Protein AF-A0A915Z9S0-F1 (afdb_monomer_lite)

Sequence (107 aa):
MYSPGVVKKPFLQTTFIPLDNYYKIFSWGYGVANTEEMKILQLSDGDEIRIWENDDVMNCYVALDLFGWWHRYKRGILLLYFRSNEELQKAQLWVHEKHPNIRVKKL

pLDDT: mean 84.49, std 12.28, range [39.94, 96.12]

Secondary structure (DSSP, 8-state):
-PPPP--------PPP---HHHHHHH-EEES----TT-EEEEEE-SSHHHH--HHHHHHHHHHTT--EEEEEEETTEEEEEESSHHHHHHHHHHHHHH-TTSEEEE-

Radius of gyration: 22.53 Å; chains: 1; bounding box: 82×26×42 Å

Structure (mmCIF, N/CA/C/O backbone):
data_AF-A0A915Z9S0-F1
#
_entry.id   AF-A0A915Z9S0-F1
#
loop_
_atom_site.group_PDB
_atom_site.id
_atom_site.type_symbol
_atom_site.label_atom_id
_atom_site.label_alt_id
_atom_site.label_comp_id
_atom_site.label_asym_id
_atom_site.label_entity_id
_atom_site.label_seq_id
_atom_site.pdbx_PDB_ins_code
_atom_site.Cartn_x
_atom_site.Cartn_y
_atom_site.Cartn_z
_atom_site.occupancy
_atom_site.B_iso_or_equiv
_atom_site.auth_seq_id
_atom_site.auth_comp_id
_atom_site.auth_asym_id
_atom_site.auth_atom_id
_atom_site.pdbx_PDB_model_num
ATOM 1 N N . MET A 1 1 ? -69.677 2.892 27.143 1.00 39.94 1 MET A N 1
ATOM 2 C CA . MET A 1 1 ? -68.510 3.758 26.864 1.00 39.94 1 MET A CA 1
ATOM 3 C C . MET A 1 1 ? -67.444 2.896 26.208 1.00 39.94 1 MET A C 1
ATOM 5 O O . MET A 1 1 ? -67.024 1.927 26.822 1.00 39.94 1 MET A O 1
ATOM 9 N N . TYR A 1 2 ? -67.101 3.168 24.948 1.00 42.88 2 TYR A N 1
ATOM 10 C CA . TYR A 1 2 ? -66.060 2.446 24.204 1.00 42.88 2 TYR A CA 1
ATOM 11 C C . TYR A 1 2 ? -64.685 3.046 24.537 1.00 42.88 2 TYR A C 1
ATOM 13 O O . TYR A 1 2 ? -64.504 4.249 24.363 1.00 42.88 2 TYR A O 1
ATOM 21 N N . SER A 1 3 ? -63.725 2.227 24.983 1.00 46.66 3 SER A N 1
ATOM 22 C CA . SER A 1 3 ? -62.309 2.624 25.050 1.00 46.66 3 SER A CA 1
ATOM 23 C C . SER A 1 3 ? -61.644 2.358 23.696 1.00 46.66 3 SER A C 1
ATOM 25 O O . SER A 1 3 ? -61.739 1.230 23.205 1.00 46.66 3 SER A O 1
ATOM 27 N N . PRO A 1 4 ? -60.961 3.336 23.076 1.00 53.88 4 PRO A N 1
ATOM 28 C CA . PRO A 1 4 ? -60.251 3.105 21.828 1.00 53.88 4 PRO A CA 1
ATOM 29 C C . PRO A 1 4 ? -59.003 2.258 22.097 1.00 53.88 4 PRO A C 1
ATOM 31 O O . PRO A 1 4 ? -58.155 2.615 22.915 1.00 53.88 4 PRO A O 1
ATOM 34 N N . GLY A 1 5 ? -58.898 1.120 21.409 1.00 57.78 5 GLY A N 1
ATOM 35 C CA . GLY A 1 5 ? -57.722 0.258 21.459 1.00 57.78 5 GLY A CA 1
ATOM 36 C C . GLY A 1 5 ? -56.490 0.983 20.919 1.00 57.78 5 GLY A C 1
ATOM 37 O O . GLY A 1 5 ? -56.484 1.466 19.788 1.00 57.78 5 GLY A O 1
ATOM 38 N N . VAL A 1 6 ? -55.436 1.058 21.731 1.00 59.28 6 VAL A N 1
ATOM 39 C CA . VAL A 1 6 ? -54.134 1.592 21.324 1.00 59.28 6 VAL A CA 1
ATOM 40 C C . VAL A 1 6 ? -53.507 0.618 20.329 1.00 59.28 6 VAL A C 1
ATOM 42 O O . VAL A 1 6 ? -52.996 -0.435 20.710 1.00 59.28 6 VAL A O 1
ATOM 45 N N . VAL A 1 7 ? -53.538 0.961 19.042 1.00 63.28 7 VAL A N 1
ATOM 46 C CA . VAL A 1 7 ? -52.792 0.234 18.010 1.00 63.28 7 VAL A CA 1
ATOM 47 C C . VAL A 1 7 ? -51.304 0.526 18.220 1.00 63.28 7 VAL A C 1
ATOM 49 O O . VAL A 1 7 ? -50.793 1.564 17.800 1.00 63.28 7 VAL A O 1
ATOM 52 N N . LYS A 1 8 ? -50.593 -0.376 18.908 1.00 62.59 8 LYS A N 1
ATOM 53 C CA . LYS A 1 8 ? -49.126 -0.348 18.974 1.00 62.59 8 LYS A CA 1
ATOM 54 C C . LYS A 1 8 ? -48.586 -0.601 17.566 1.00 62.59 8 LYS A C 1
ATOM 56 O O . LYS A 1 8 ? -48.646 -1.726 17.077 1.00 62.59 8 LYS A O 1
ATOM 61 N N . LYS A 1 9 ? -48.069 0.442 16.909 1.00 63.12 9 LYS A N 1
ATOM 62 C CA . LYS A 1 9 ? -47.309 0.281 15.662 1.00 63.12 9 LYS A CA 1
ATOM 63 C C . LYS A 1 9 ? -46.132 -0.669 15.929 1.00 63.12 9 LYS A C 1
ATOM 65 O O . LYS A 1 9 ? -45.448 -0.472 16.938 1.00 63.12 9 LYS A O 1
ATOM 70 N N . PRO A 1 10 ? -45.893 -1.683 15.079 1.00 65.62 10 PRO A N 1
ATOM 71 C CA . PRO A 1 10 ? -44.747 -2.560 15.251 1.00 65.62 10 PRO A CA 1
ATOM 72 C C . PRO A 1 10 ? -43.479 -1.710 15.178 1.00 65.62 10 PRO A C 1
ATOM 74 O O . PRO A 1 10 ? -43.296 -0.920 14.250 1.00 65.62 10 PRO A O 1
ATOM 77 N N . PHE A 1 11 ? -42.637 -1.829 16.200 1.00 66.56 11 PHE A N 1
ATOM 78 C CA . PHE A 1 11 ? -41.324 -1.204 16.210 1.00 66.56 11 PHE A CA 1
ATOM 79 C C . PHE A 1 11 ? -40.523 -1.843 15.070 1.00 66.56 11 PHE A C 1
ATOM 81 O O . PHE A 1 11 ? -40.292 -3.051 15.08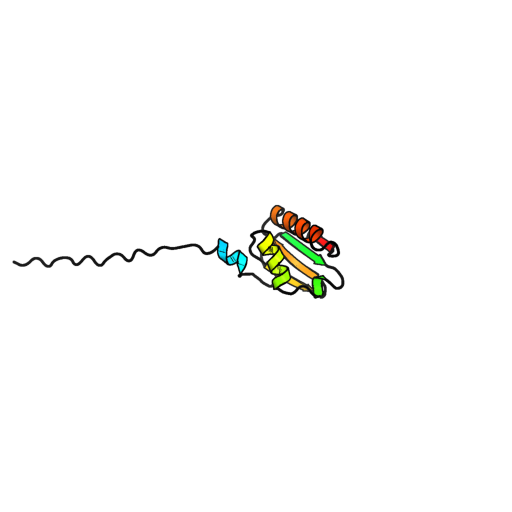9 1.00 66.56 11 PHE A O 1
ATOM 88 N N . LEU A 1 12 ? -40.155 -1.060 14.053 1.00 70.50 12 LEU A N 1
ATOM 89 C CA . LEU A 1 12 ? -39.241 -1.515 13.007 1.00 70.50 12 LEU A CA 1
ATOM 90 C C . LEU A 1 12 ? -37.903 -1.846 13.676 1.00 70.50 12 LEU A C 1
ATOM 92 O O . LEU A 1 12 ? -37.182 -0.954 14.118 1.00 70.50 12 LEU A O 1
ATOM 96 N N . GLN A 1 13 ? -37.606 -3.138 13.805 1.00 74.38 13 GLN A N 1
ATOM 97 C CA . GLN A 1 13 ? -36.297 -3.611 14.232 1.00 74.38 13 GLN A CA 1
ATOM 98 C C . GLN A 1 13 ? -35.351 -3.504 13.037 1.00 74.38 13 GLN A C 1
ATOM 100 O O . GLN A 1 13 ? -35.407 -4.312 12.113 1.00 74.38 13 GLN A O 1
ATOM 105 N N . THR A 1 14 ? -34.499 -2.484 13.047 1.00 80.25 14 THR A N 1
ATOM 106 C CA . THR A 1 14 ? -33.415 -2.343 12.073 1.00 80.25 14 THR A CA 1
ATOM 107 C C . THR A 1 14 ? -32.162 -3.011 12.622 1.00 80.25 14 THR A C 1
ATOM 109 O O . THR A 1 14 ? -31.726 -2.705 13.731 1.00 80.25 14 THR A O 1
ATOM 112 N N . THR A 1 15 ? -31.559 -3.898 11.837 1.00 82.62 15 THR A N 1
ATOM 113 C CA . THR A 1 15 ? -30.241 -4.469 12.134 1.00 82.62 15 THR A CA 1
ATOM 114 C C . THR A 1 15 ? -29.170 -3.628 11.450 1.00 82.62 15 THR A C 1
ATOM 116 O O . THR A 1 15 ? -29.207 -3.444 10.236 1.00 82.62 15 THR A O 1
ATOM 119 N N . PHE A 1 16 ? -28.211 -3.118 12.222 1.00 84.06 16 PHE A N 1
ATOM 120 C CA . PHE A 1 16 ? -27.025 -2.456 11.685 1.00 84.06 16 PHE A CA 1
ATOM 121 C C . PHE A 1 16 ? -25.884 -3.471 11.586 1.00 84.06 16 PHE A C 1
ATOM 123 O O . PHE A 1 16 ? -25.525 -4.087 12.589 1.00 84.06 16 PHE A O 1
ATOM 130 N N . ILE A 1 17 ? -25.330 -3.650 10.386 1.00 83.19 17 ILE A N 1
ATOM 131 C CA . ILE A 1 17 ? -24.190 -4.539 10.142 1.00 83.19 17 ILE A CA 1
ATOM 132 C C . ILE A 1 17 ? -23.028 -3.681 9.626 1.00 83.19 17 ILE A C 1
ATOM 134 O O . ILE A 1 17 ? -23.159 -3.090 8.552 1.00 83.19 17 ILE A O 1
ATOM 138 N N . PRO A 1 18 ? -21.905 -3.588 10.360 1.00 82.00 18 PRO A N 1
ATOM 139 C CA . PRO A 1 18 ? -20.723 -2.887 9.878 1.00 82.00 18 PRO A CA 1
ATOM 140 C C . PRO A 1 18 ? -20.115 -3.627 8.681 1.00 82.00 18 PRO A C 1
ATOM 142 O O . PRO A 1 18 ? -19.951 -4.848 8.704 1.00 82.00 18 PRO A O 1
ATOM 145 N N . LEU A 1 19 ? -19.772 -2.880 7.630 1.00 81.50 19 LEU A N 1
ATOM 146 C CA . LEU A 1 19 ? -19.167 -3.427 6.410 1.00 81.50 19 LEU A CA 1
ATOM 147 C C . LEU A 1 19 ? -17.636 -3.307 6.391 1.00 81.50 19 LEU A C 1
ATOM 149 O O . LEU A 1 19 ? -17.020 -3.593 5.369 1.00 81.50 19 LEU A O 1
ATOM 153 N N . ASP A 1 20 ? -17.012 -2.927 7.509 1.00 80.69 20 ASP A N 1
ATOM 154 C CA . ASP A 1 20 ? -15.571 -2.650 7.611 1.00 80.69 20 ASP A CA 1
ATOM 155 C C . ASP A 1 20 ? -14.692 -3.792 7.088 1.00 80.69 20 ASP A C 1
ATOM 157 O O . ASP A 1 20 ? -13.710 -3.550 6.389 1.00 80.69 20 ASP A O 1
ATOM 161 N N . ASN A 1 21 ? -15.081 -5.042 7.352 1.00 79.81 21 ASN A N 1
ATOM 162 C CA . ASN A 1 21 ? -14.356 -6.217 6.862 1.00 79.81 21 ASN A CA 1
ATOM 163 C C . ASN A 1 21 ? -14.502 -6.424 5.347 1.00 79.81 21 ASN A C 1
ATOM 165 O O . ASN A 1 21 ? -13.586 -6.932 4.712 1.00 79.81 21 ASN A O 1
ATOM 169 N N . TYR A 1 22 ? -15.628 -6.018 4.756 1.00 81.75 22 TYR A N 1
ATOM 170 C CA . TYR A 1 22 ? -15.851 -6.135 3.315 1.00 81.75 22 TYR A CA 1
ATOM 171 C C . TYR A 1 22 ? -15.158 -5.013 2.548 1.00 81.75 22 TYR A C 1
ATOM 173 O O . TYR A 1 22 ? -14.643 -5.245 1.459 1.00 81.75 22 TYR A O 1
ATOM 181 N N . TYR A 1 23 ? -15.101 -3.811 3.125 1.00 80.81 23 TYR A N 1
ATOM 182 C CA . TYR A 1 23 ? -14.470 -2.656 2.493 1.00 80.81 23 TYR A CA 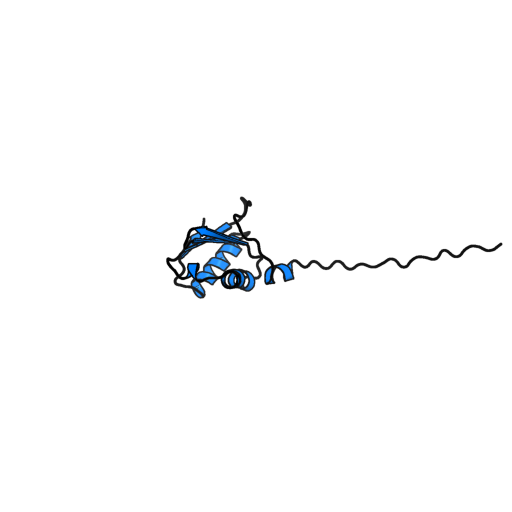1
ATOM 183 C C . TYR A 1 23 ? -13.007 -2.907 2.124 1.00 80.81 23 TYR A C 1
ATOM 185 O O . TYR A 1 23 ? -12.581 -2.510 1.048 1.00 80.81 23 TYR A O 1
ATOM 193 N N . LYS A 1 24 ? -12.265 -3.675 2.924 1.00 80.06 24 LYS A N 1
ATOM 194 C CA . LYS A 1 24 ? -10.874 -4.048 2.618 1.00 80.06 24 LYS A CA 1
ATOM 195 C C . LYS A 1 24 ? -10.695 -4.800 1.288 1.00 80.06 24 LYS A C 1
ATOM 197 O O . LYS A 1 24 ? -9.592 -4.835 0.759 1.00 80.06 24 LYS A O 1
ATOM 202 N N . ILE A 1 25 ? -11.760 -5.408 0.761 1.00 80.88 25 ILE A N 1
ATOM 203 C CA . ILE A 1 25 ? -11.716 -6.259 -0.435 1.00 80.88 25 ILE A CA 1
ATOM 204 C C . ILE A 1 25 ? -11.907 -5.440 -1.720 1.00 80.88 25 ILE A C 1
ATOM 206 O O . ILE A 1 25 ? -11.432 -5.842 -2.777 1.00 80.88 25 ILE A O 1
ATOM 210 N N . PHE A 1 26 ? -12.619 -4.310 -1.654 1.00 77.12 26 PHE A N 1
ATOM 211 C CA . PHE A 1 26 ? -13.036 -3.576 -2.857 1.00 77.12 26 PHE A CA 1
ATOM 212 C C . PHE A 1 26 ? -12.958 -2.049 -2.747 1.00 77.12 26 PHE A C 1
ATOM 214 O O . PHE A 1 26 ? -13.195 -1.364 -3.741 1.00 77.12 26 PHE A O 1
ATOM 221 N N . SER A 1 27 ? -12.667 -1.491 -1.569 1.00 82.94 27 SER A N 1
ATOM 222 C CA . SER A 1 27 ? -12.550 -0.048 -1.371 1.00 82.94 27 SER A CA 1
ATOM 223 C C . SER A 1 27 ? -11.134 0.352 -0.972 1.00 82.94 27 SER A C 1
ATOM 225 O O . SER A 1 27 ? -10.418 -0.356 -0.262 1.00 82.94 27 SER A O 1
ATOM 227 N N . TRP A 1 28 ? -10.721 1.508 -1.484 1.00 89.25 28 TRP A N 1
ATOM 228 C CA . TRP A 1 28 ? -9.379 2.035 -1.302 1.00 89.25 28 TRP A CA 1
ATOM 229 C C . TRP A 1 28 ? -9.354 3.558 -1.384 1.00 89.25 28 TRP A C 1
ATOM 231 O O . TRP A 1 28 ? -10.247 4.191 -1.950 1.00 89.25 28 TRP A O 1
ATOM 241 N N . GLY A 1 29 ? -8.304 4.143 -0.810 1.00 90.62 29 GLY A N 1
ATOM 242 C CA . GLY A 1 29 ? -7.945 5.548 -0.969 1.00 90.62 29 GLY A CA 1
ATOM 243 C C . GLY A 1 29 ? -6.829 5.729 -1.998 1.00 90.62 29 GLY A C 1
ATOM 244 O O . GLY A 1 29 ? -5.886 4.942 -2.052 1.00 90.62 29 GLY A O 1
ATOM 245 N N . TYR A 1 30 ? -6.908 6.784 -2.809 1.00 91.69 30 TYR A N 1
ATOM 246 C CA . TYR A 1 30 ? -5.816 7.172 -3.701 1.00 91.69 30 TYR A CA 1
ATOM 247 C C . TYR A 1 30 ? -5.473 8.639 -3.554 1.00 91.69 30 TYR A C 1
ATOM 249 O O . TYR A 1 30 ? -6.352 9.498 -3.505 1.00 91.69 30 TYR A O 1
ATOM 257 N N . GLY A 1 31 ? -4.176 8.921 -3.539 1.00 90.88 31 GLY A N 1
ATOM 258 C CA . GLY A 1 31 ? -3.657 10.263 -3.329 1.00 90.88 31 GLY A CA 1
ATOM 259 C C . GLY A 1 31 ? -2.799 10.341 -2.079 1.00 90.88 31 GLY A C 1
ATOM 260 O O . GLY A 1 31 ? -2.636 9.365 -1.347 1.00 90.88 31 GLY A O 1
ATOM 261 N N . VAL A 1 32 ? -2.232 11.518 -1.846 1.00 88.56 32 VAL A N 1
ATOM 262 C CA . VAL A 1 32 ? -1.414 11.765 -0.660 1.00 88.56 32 VAL A CA 1
ATOM 263 C C . VAL A 1 32 ? -2.285 11.598 0.584 1.00 88.56 32 VAL A C 1
ATOM 265 O O . VAL A 1 32 ? -3.287 12.295 0.741 1.00 88.56 32 VAL A O 1
ATOM 268 N N . ALA A 1 33 ? -1.919 10.663 1.459 1.00 79.81 33 ALA A N 1
ATOM 269 C CA . ALA A 1 33 ? -2.582 10.522 2.746 1.00 79.81 33 ALA A CA 1
ATOM 270 C C . ALA A 1 33 ? -2.176 11.699 3.653 1.00 79.81 33 ALA A C 1
ATOM 272 O O . ALA A 1 33 ? -1.011 11.820 4.029 1.00 79.81 33 ALA A O 1
ATOM 273 N N . ASN A 1 34 ? -3.130 12.564 4.013 1.00 70.38 34 ASN A N 1
ATOM 274 C CA . ASN A 1 34 ? -2.945 13.681 4.958 1.00 70.38 34 ASN A CA 1
ATOM 275 C C . ASN A 1 34 ? -2.995 13.211 6.419 1.00 70.38 34 ASN A C 1
ATOM 277 O O . ASN A 1 34 ? -3.678 13.775 7.268 1.00 70.38 34 ASN A O 1
ATOM 281 N N . THR A 1 35 ? -2.300 12.127 6.708 1.00 64.25 35 THR A N 1
ATOM 282 C CA . THR A 1 35 ? -2.269 11.511 8.028 1.00 64.25 35 THR A CA 1
ATOM 283 C C . THR A 1 35 ? -0.813 11.461 8.436 1.00 64.25 35 THR A C 1
ATOM 285 O O . THR A 1 35 ? -0.082 10.577 7.988 1.00 64.25 35 THR A O 1
ATOM 288 N N . GLU A 1 36 ? -0.398 12.404 9.282 1.00 68.19 36 GLU A N 1
ATOM 289 C CA . GLU A 1 36 ? 0.943 12.451 9.892 1.00 68.19 36 GLU A CA 1
ATOM 290 C C . GLU A 1 36 ? 1.304 11.139 10.628 1.00 68.19 36 GLU A C 1
ATOM 292 O O . GLU A 1 36 ? 2.456 10.885 10.969 1.00 68.19 36 GLU A O 1
ATOM 297 N N . GLU A 1 37 ? 0.317 10.267 10.829 1.00 81.44 37 GLU A N 1
ATOM 298 C CA . GLU A 1 37 ? 0.412 8.991 11.526 1.00 81.44 37 GLU A CA 1
ATOM 299 C C . GLU A 1 37 ? 0.750 7.793 10.619 1.00 81.44 37 GLU A C 1
ATOM 301 O O . GLU A 1 37 ? 1.249 6.779 11.120 1.00 81.44 37 GLU A O 1
ATOM 306 N N . MET A 1 38 ? 0.523 7.880 9.300 1.00 91.31 38 MET A N 1
ATOM 307 C CA . MET A 1 38 ? 0.736 6.732 8.408 1.00 91.31 38 MET A CA 1
ATOM 308 C C . MET A 1 38 ? 2.222 6.433 8.214 1.00 91.31 38 MET A C 1
ATOM 310 O O . MET A 1 38 ? 3.059 7.316 8.038 1.00 91.31 38 MET A O 1
ATOM 314 N N . LYS A 1 39 ? 2.541 5.144 8.187 1.00 94.25 39 LYS A N 1
ATOM 315 C CA . LYS A 1 39 ? 3.842 4.604 7.806 1.00 94.25 39 LYS A CA 1
ATOM 316 C C . LYS A 1 39 ? 3.863 4.383 6.306 1.00 94.25 39 LYS A C 1
ATOM 318 O O . LYS A 1 39 ? 2.923 3.820 5.748 1.00 94.25 39 LYS A O 1
ATOM 323 N N . ILE A 1 40 ? 4.932 4.831 5.659 1.00 94.81 40 ILE A N 1
ATOM 324 C CA . ILE A 1 40 ? 5.011 4.850 4.202 1.00 94.81 40 ILE A CA 1
ATOM 325 C C . ILE A 1 40 ? 6.047 3.829 3.744 1.00 94.81 40 ILE A C 1
ATOM 327 O O . ILE A 1 40 ? 7.217 3.880 4.130 1.00 94.81 40 ILE A O 1
ATOM 331 N N . LEU A 1 41 ? 5.615 2.913 2.880 1.00 95.31 41 LEU A N 1
ATOM 332 C CA . LEU A 1 41 ? 6.504 2.040 2.130 1.00 95.31 41 LEU A CA 1
ATOM 333 C C . LEU A 1 41 ? 6.620 2.581 0.707 1.00 95.31 41 LEU A C 1
ATOM 335 O O . LEU A 1 41 ? 5.670 2.547 -0.074 1.00 95.31 41 LEU A O 1
ATOM 339 N N . GLN A 1 42 ? 7.797 3.091 0.373 1.00 94.62 42 GLN A N 1
ATOM 340 C CA . GLN A 1 42 ? 8.130 3.470 -0.986 1.00 94.62 42 GLN A CA 1
ATOM 341 C C . GLN A 1 42 ? 8.576 2.230 -1.755 1.00 94.62 42 GLN A C 1
ATOM 343 O O . GLN A 1 42 ? 9.559 1.580 -1.392 1.00 94.62 42 GLN A O 1
ATOM 348 N N . LEU A 1 43 ? 7.879 1.959 -2.850 1.00 93.25 43 LEU A N 1
ATOM 349 C CA . LEU A 1 43 ? 8.263 0.990 -3.857 1.00 93.25 43 LEU A CA 1
ATOM 350 C C . LEU A 1 43 ? 8.869 1.723 -5.050 1.00 93.25 43 LEU A C 1
ATOM 352 O O . LEU A 1 43 ? 8.313 2.705 -5.555 1.00 93.25 43 LEU A O 1
ATOM 356 N N . SER A 1 44 ? 10.029 1.252 -5.486 1.00 89.88 44 SER A N 1
ATOM 357 C CA . SER A 1 44 ? 10.706 1.776 -6.660 1.00 89.88 44 SER A CA 1
ATOM 358 C C . SER A 1 44 ? 11.479 0.680 -7.360 1.00 89.88 44 SER A C 1
ATOM 360 O O . SER A 1 44 ? 12.307 0.007 -6.756 1.00 89.88 44 SER A O 1
ATOM 362 N N . ASP A 1 45 ? 11.302 0.595 -8.657 1.00 71.19 45 ASP A N 1
ATOM 363 C CA . ASP A 1 45 ? 12.265 0.030 -9.580 1.00 71.19 45 ASP A CA 1
ATOM 364 C C . ASP A 1 45 ? 11.955 0.659 -10.943 1.00 71.19 45 ASP A C 1
ATOM 366 O O . ASP A 1 45 ? 10.872 1.212 -11.151 1.00 71.19 45 ASP A O 1
ATOM 370 N N . GLY A 1 46 ? 12.925 0.661 -11.847 1.00 61.91 46 GLY A N 1
ATOM 371 C CA . GLY A 1 46 ? 12.832 1.410 -13.094 1.00 61.91 46 GLY A CA 1
ATOM 372 C C . GLY A 1 46 ? 11.595 1.111 -13.951 1.00 61.91 46 GLY A C 1
ATOM 373 O O . GLY A 1 46 ? 11.174 2.038 -14.648 1.00 61.91 46 GLY A O 1
ATOM 374 N N . ASP A 1 47 ? 10.997 -0.096 -13.885 1.00 70.31 47 ASP A N 1
ATOM 375 C CA . ASP A 1 47 ? 9.976 -0.559 -14.842 1.00 70.31 47 ASP A CA 1
ATOM 376 C C . ASP A 1 47 ? 8.867 -1.509 -14.314 1.00 70.31 47 ASP A C 1
ATOM 378 O O . ASP A 1 47 ? 7.743 -1.385 -14.796 1.00 70.31 47 ASP A O 1
ATOM 382 N N . GLU A 1 48 ? 9.063 -2.381 -13.317 1.00 75.12 48 GLU A N 1
ATOM 383 C CA . GLU A 1 48 ? 8.006 -3.290 -12.819 1.00 75.12 48 GLU A CA 1
ATOM 384 C C . GLU A 1 48 ? 6.904 -2.539 -12.056 1.00 75.12 48 GLU A C 1
ATOM 386 O O . GLU A 1 48 ? 5.720 -2.719 -12.351 1.00 75.12 48 GLU A O 1
ATOM 391 N N . ILE A 1 49 ? 7.258 -1.589 -11.175 1.00 82.25 49 ILE A N 1
ATOM 392 C CA . ILE A 1 49 ? 6.271 -0.695 -10.517 1.00 82.25 49 ILE A CA 1
ATOM 393 C C . ILE A 1 49 ? 5.420 0.087 -11.526 1.00 82.25 49 ILE A C 1
ATOM 395 O O . ILE A 1 49 ? 4.319 0.561 -11.215 1.00 82.25 49 ILE A O 1
ATOM 399 N N . ARG A 1 50 ? 5.950 0.293 -12.735 1.00 79.44 50 ARG A N 1
ATOM 400 C CA . ARG A 1 50 ? 5.266 1.045 -13.789 1.00 79.44 50 ARG A CA 1
ATOM 401 C C . ARG A 1 50 ? 4.207 0.202 -14.488 1.00 79.44 50 ARG A C 1
ATOM 403 O O . ARG A 1 50 ? 3.296 0.800 -15.049 1.00 79.44 50 ARG A O 1
ATOM 410 N N . ILE A 1 51 ? 4.339 -1.123 -14.444 1.00 85.06 51 ILE A N 1
ATOM 411 C CA . ILE A 1 51 ? 3.380 -2.072 -15.016 1.00 85.06 51 I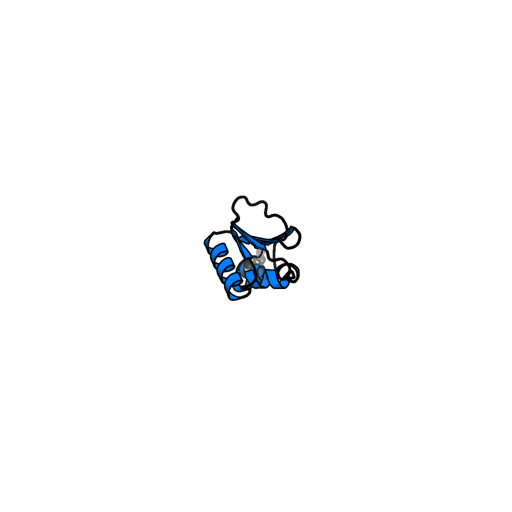LE A CA 1
ATOM 412 C C . ILE A 1 51 ? 2.259 -2.372 -14.028 1.00 85.06 51 ILE A C 1
ATOM 414 O O . ILE A 1 51 ? 1.142 -2.601 -14.470 1.00 85.06 51 ILE A O 1
ATOM 418 N N . TRP A 1 52 ? 2.530 -2.328 -12.718 1.00 88.44 52 TRP A N 1
ATOM 419 C CA . TRP A 1 52 ? 1.481 -2.515 -11.717 1.00 88.44 52 TRP A CA 1
ATOM 420 C C . TRP A 1 52 ? 0.309 -1.583 -11.989 1.00 88.44 52 TRP A C 1
ATOM 422 O O . TRP A 1 52 ? 0.491 -0.364 -12.027 1.00 88.44 52 TRP A O 1
ATOM 432 N N . GLU A 1 53 ? -0.882 -2.143 -12.126 1.00 89.12 53 GLU A N 1
ATOM 433 C CA . GLU A 1 53 ? -2.144 -1.421 -12.169 1.00 89.12 53 GLU A CA 1
ATOM 434 C C . GLU A 1 53 ? -2.731 -1.304 -10.755 1.00 89.12 53 GLU A C 1
ATOM 436 O O . GLU A 1 53 ? -2.088 -1.641 -9.759 1.00 89.12 53 GLU A O 1
ATOM 441 N N . ASN A 1 54 ? -3.936 -0.750 -10.627 1.00 89.62 54 ASN A N 1
ATOM 442 C CA . ASN A 1 54 ? -4.577 -0.619 -9.316 1.00 89.62 54 ASN A CA 1
ATOM 443 C C . ASN A 1 54 ? -4.854 -1.987 -8.679 1.00 89.62 54 ASN A C 1
ATOM 445 O O . ASN A 1 54 ? -4.699 -2.121 -7.468 1.00 89.62 54 ASN A O 1
ATOM 449 N N . ASP A 1 55 ? -5.197 -2.994 -9.482 1.00 88.81 55 ASP A N 1
ATOM 450 C CA . ASP A 1 55 ? -5.501 -4.341 -8.996 1.00 88.81 55 ASP A CA 1
ATOM 451 C C . ASP A 1 55 ? -4.262 -5.027 -8.408 1.00 88.81 55 ASP A C 1
ATOM 453 O O . ASP A 1 55 ? -4.353 -5.658 -7.358 1.00 88.81 55 ASP A O 1
ATOM 457 N N . ASP A 1 56 ? -3.079 -4.827 -8.999 1.00 89.94 56 ASP A N 1
ATOM 458 C CA . ASP A 1 56 ? -1.817 -5.339 -8.448 1.00 89.94 56 ASP A CA 1
ATOM 459 C C . ASP A 1 56 ? -1.516 -4.737 -7.072 1.00 89.94 56 ASP A C 1
ATOM 461 O O . ASP A 1 56 ? -1.113 -5.438 -6.141 1.00 89.94 56 ASP A O 1
ATOM 465 N N . VAL A 1 57 ? -1.768 -3.433 -6.916 1.00 92.31 57 VAL A N 1
ATOM 466 C CA . VAL A 1 57 ? -1.595 -2.753 -5.628 1.00 92.31 57 VAL A CA 1
ATOM 467 C C . VAL A 1 57 ? -2.631 -3.235 -4.616 1.00 92.31 57 VAL A C 1
ATOM 469 O O . VAL A 1 57 ? -2.281 -3.509 -3.467 1.00 92.31 57 VAL A O 1
ATOM 472 N N . MET A 1 58 ? -3.893 -3.381 -5.027 1.00 91.50 58 MET A N 1
ATOM 473 C CA . MET A 1 58 ? -4.946 -3.915 -4.164 1.00 91.50 58 MET A CA 1
ATOM 474 C C . MET A 1 58 ? -4.641 -5.337 -3.705 1.00 91.50 58 MET A C 1
ATOM 476 O O . MET A 1 58 ? -4.856 -5.637 -2.535 1.00 91.50 58 MET A O 1
ATOM 480 N N . ASN A 1 59 ? -4.084 -6.190 -4.568 1.00 91.00 59 ASN A N 1
ATOM 481 C CA . ASN A 1 59 ? -3.732 -7.566 -4.219 1.00 91.00 59 ASN A CA 1
ATOM 482 C C . ASN A 1 59 ? -2.762 -7.638 -3.033 1.00 91.00 59 ASN A C 1
ATOM 484 O O . ASN A 1 59 ? -2.901 -8.527 -2.195 1.00 91.00 59 ASN A O 1
ATOM 488 N N . CYS A 1 60 ? -1.834 -6.683 -2.913 1.00 92.31 60 CYS A N 1
ATOM 489 C CA . CYS A 1 60 ? -0.979 -6.559 -1.731 1.00 92.31 60 CYS A CA 1
ATOM 490 C C . CYS A 1 60 ? -1.816 -6.323 -0.462 1.00 92.31 60 CYS A C 1
ATOM 492 O O . CYS A 1 60 ? -1.687 -7.058 0.513 1.00 92.31 60 CYS A O 1
ATOM 494 N N . TYR A 1 61 ? -2.726 -5.348 -0.476 1.00 93.81 61 TYR A N 1
ATOM 495 C CA . TYR A 1 61 ? -3.565 -5.029 0.685 1.00 93.81 61 TYR A CA 1
ATOM 496 C C . TYR A 1 61 ? -4.559 -6.139 1.039 1.00 93.81 61 TYR A C 1
ATOM 498 O O . TYR A 1 61 ? -4.705 -6.472 2.215 1.00 93.81 61 TYR A O 1
ATOM 506 N N . VAL A 1 62 ? -5.180 -6.761 0.036 1.00 92.44 62 VAL A N 1
ATOM 507 C CA . VAL A 1 62 ? -6.095 -7.896 0.211 1.00 92.44 62 VAL A CA 1
ATOM 508 C C . VAL A 1 62 ? -5.361 -9.095 0.806 1.00 92.44 62 VAL A C 1
ATOM 510 O O . VAL A 1 62 ? -5.857 -9.703 1.752 1.00 92.44 62 VAL A O 1
ATOM 513 N N . ALA A 1 63 ? -4.153 -9.408 0.322 1.00 92.56 63 ALA A N 1
ATOM 514 C CA . ALA A 1 63 ? -3.343 -10.499 0.865 1.00 92.56 63 ALA A CA 1
ATOM 515 C C . ALA A 1 63 ? -2.957 -10.288 2.340 1.00 92.56 63 ALA A C 1
ATOM 517 O O . ALA A 1 63 ? -2.674 -11.255 3.046 1.00 92.56 63 ALA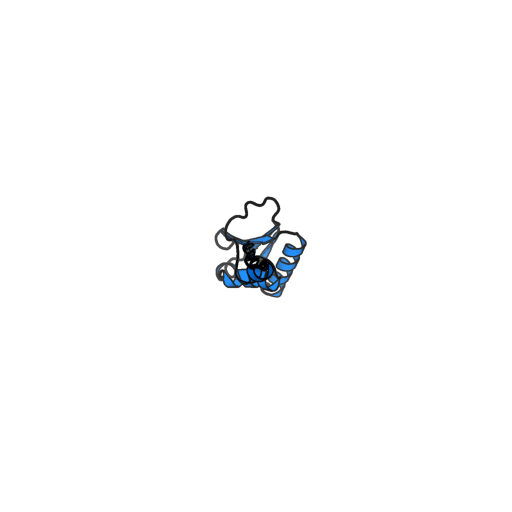 A O 1
ATOM 518 N N . LEU A 1 64 ? -2.952 -9.037 2.803 1.00 92.31 64 LEU A N 1
ATOM 519 C CA . LEU A 1 64 ? -2.628 -8.659 4.175 1.00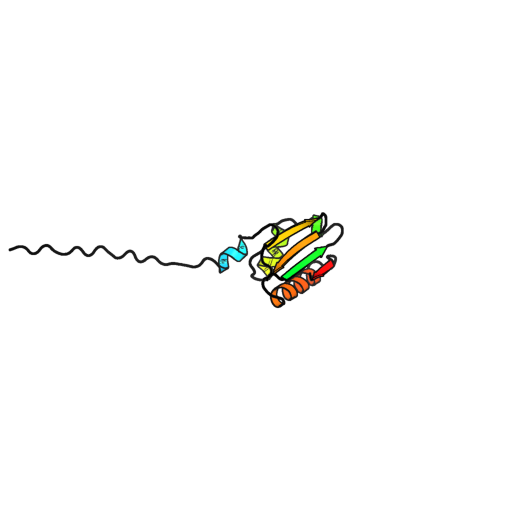 92.31 64 LEU A CA 1
ATOM 520 C C . LEU A 1 64 ? -3.870 -8.432 5.057 1.00 92.31 64 LEU A C 1
ATOM 522 O O . LEU A 1 64 ? -3.707 -8.124 6.237 1.00 92.31 64 LEU A O 1
ATOM 526 N N . ASP A 1 65 ? -5.084 -8.583 4.513 1.00 91.81 65 ASP A N 1
ATOM 527 C CA . ASP A 1 65 ? -6.358 -8.213 5.154 1.00 91.81 65 ASP A CA 1
ATOM 528 C C . ASP A 1 65 ? -6.380 -6.749 5.651 1.00 91.81 65 ASP A C 1
ATOM 530 O O . ASP A 1 65 ? -6.766 -6.428 6.784 1.00 91.81 65 ASP A O 1
ATOM 534 N N . LEU A 1 66 ? -5.951 -5.827 4.786 1.00 91.31 66 LEU A N 1
ATOM 535 C CA . LEU A 1 66 ? -5.839 -4.398 5.077 1.00 91.31 66 LEU A CA 1
ATOM 536 C C . LEU A 1 66 ? -6.674 -3.542 4.122 1.00 91.31 66 LEU A C 1
ATOM 538 O O . LEU A 1 66 ? -6.913 -3.897 2.974 1.00 91.31 66 LEU A O 1
ATOM 542 N N . PHE A 1 67 ? -7.075 -2.362 4.598 1.00 89.25 67 PHE A N 1
ATOM 543 C CA . PHE A 1 67 ? -7.630 -1.324 3.729 1.00 89.25 67 PHE A CA 1
ATOM 544 C C . PHE A 1 67 ? -6.507 -0.689 2.902 1.00 89.25 67 PHE A C 1
ATOM 546 O O . PHE A 1 67 ? -5.501 -0.253 3.468 1.00 89.25 67 PHE A O 1
ATOM 553 N N . GLY A 1 68 ? -6.696 -0.613 1.585 1.00 90.94 68 GLY A N 1
ATOM 554 C CA . GLY A 1 68 ? -5.698 -0.080 0.666 1.00 90.94 68 GLY A CA 1
ATOM 555 C C . GLY A 1 68 ? -5.679 1.439 0.600 1.00 90.94 68 GLY A C 1
ATOM 556 O O . GLY A 1 68 ? -6.703 2.073 0.363 1.00 90.94 68 GLY A O 1
ATOM 557 N N . TRP A 1 69 ? -4.497 2.035 0.746 1.00 93.88 69 TRP A N 1
ATOM 558 C CA . TRP A 1 69 ? -4.276 3.430 0.380 1.00 93.88 69 TRP A CA 1
ATOM 559 C C . TRP A 1 69 ? -2.916 3.570 -0.286 1.00 93.88 69 TRP A C 1
ATOM 561 O O . TRP A 1 69 ? -1.899 3.229 0.311 1.00 93.88 69 TRP A O 1
ATOM 571 N N . TRP A 1 70 ? -2.872 4.103 -1.505 1.00 94.81 70 TRP A N 1
ATOM 572 C CA . TRP A 1 70 ? -1.609 4.330 -2.207 1.00 94.81 70 TRP A CA 1
ATOM 573 C C . TRP A 1 70 ? -1.594 5.616 -3.026 1.00 94.81 70 TRP A C 1
ATOM 575 O O . TRP A 1 70 ? -2.610 6.266 -3.271 1.00 94.81 70 TRP A O 1
ATOM 585 N N . HIS A 1 71 ? -0.400 5.997 -3.466 1.00 93.69 71 HIS A N 1
ATOM 586 C CA . HIS A 1 71 ? -0.205 7.148 -4.329 1.00 93.69 71 HIS A CA 1
ATOM 587 C C . HIS A 1 71 ? 0.970 6.942 -5.279 1.00 93.69 71 HIS A C 1
ATOM 589 O O . HIS A 1 71 ? 2.068 6.566 -4.868 1.00 93.69 71 HIS A O 1
ATOM 595 N N . ARG A 1 72 ? 0.768 7.249 -6.562 1.00 91.69 72 ARG A N 1
ATOM 596 C CA . ARG A 1 72 ? 1.866 7.344 -7.529 1.00 91.69 72 ARG A CA 1
ATOM 597 C C . ARG A 1 72 ? 2.466 8.742 -7.449 1.00 91.69 72 ARG A C 1
ATOM 599 O O . ARG A 1 72 ? 1.915 9.681 -8.011 1.00 91.69 72 ARG A O 1
ATOM 606 N N . TYR A 1 73 ? 3.584 8.867 -6.735 1.00 87.62 73 TYR A N 1
ATOM 607 C CA . TYR A 1 73 ? 4.208 10.164 -6.464 1.00 87.62 73 TYR A CA 1
ATOM 608 C C . TYR A 1 73 ? 4.959 10.721 -7.678 1.00 87.62 73 TYR A C 1
ATOM 610 O O . TYR A 1 73 ? 4.801 11.880 -8.055 1.00 87.62 73 TYR A O 1
ATOM 618 N N . LYS A 1 74 ? 5.796 9.887 -8.302 1.00 85.81 74 LYS A N 1
ATOM 619 C CA . LYS A 1 74 ? 6.566 10.206 -9.513 1.00 85.81 74 LYS A CA 1
ATOM 620 C C . LYS A 1 74 ? 6.643 8.967 -10.395 1.00 85.81 74 LYS A C 1
ATOM 622 O O . LYS A 1 74 ? 6.328 7.858 -9.966 1.00 85.81 74 LYS A O 1
ATOM 627 N N . ARG A 1 75 ? 7.094 9.141 -11.637 1.00 83.06 75 ARG A N 1
ATOM 628 C CA . ARG A 1 75 ? 7.327 8.022 -12.557 1.00 83.06 75 ARG A CA 1
ATOM 629 C C . ARG A 1 75 ? 8.274 7.001 -11.909 1.00 83.06 75 ARG A C 1
ATOM 631 O O . ARG A 1 75 ? 9.384 7.362 -11.534 1.00 83.06 75 ARG A O 1
ATOM 638 N N . GLY A 1 76 ? 7.817 5.755 -11.777 1.00 87.19 76 GLY A N 1
ATOM 639 C CA . GLY A 1 76 ? 8.585 4.671 -11.147 1.00 87.19 76 GLY A CA 1
ATOM 640 C C . GLY A 1 76 ? 8.602 4.692 -9.614 1.00 87.19 76 GLY A C 1
ATOM 641 O O . GLY A 1 76 ? 9.378 3.954 -9.016 1.00 87.19 76 GLY A O 1
ATOM 642 N N . ILE A 1 77 ? 7.780 5.531 -8.968 1.00 91.50 77 ILE A N 1
ATOM 643 C CA . ILE A 1 77 ? 7.671 5.597 -7.506 1.00 91.50 77 ILE A CA 1
ATOM 644 C C . ILE A 1 77 ? 6.212 5.426 -7.087 1.00 91.50 77 ILE A C 1
ATOM 646 O O . ILE A 1 77 ? 5.366 6.283 -7.362 1.00 91.50 77 ILE A O 1
ATOM 650 N N . LEU A 1 78 ? 5.947 4.340 -6.369 1.00 93.81 78 LEU A N 1
ATOM 651 C CA . LEU A 1 78 ? 4.665 4.044 -5.746 1.00 93.81 78 LEU A CA 1
ATOM 652 C C . LEU A 1 78 ? 4.817 4.134 -4.225 1.00 93.81 78 LEU A C 1
ATOM 654 O O . LEU A 1 78 ? 5.736 3.559 -3.650 1.00 93.81 78 LEU A O 1
ATOM 658 N N . LEU A 1 79 ? 3.930 4.880 -3.577 1.00 94.62 79 LEU A N 1
ATOM 659 C CA . LEU A 1 79 ? 3.865 5.001 -2.125 1.00 94.62 79 LEU A CA 1
ATOM 660 C C . LEU A 1 79 ? 2.677 4.194 -1.621 1.00 94.62 79 LEU A C 1
ATOM 662 O O . LEU A 1 79 ? 1.552 4.434 -2.054 1.00 94.62 79 LEU A O 1
ATOM 666 N N . LEU A 1 80 ? 2.937 3.264 -0.711 1.00 95.19 80 LEU A N 1
ATOM 667 C CA . LEU A 1 80 ? 1.925 2.509 0.017 1.00 95.19 80 LEU A CA 1
ATOM 668 C C . LEU A 1 80 ? 1.835 3.048 1.446 1.00 95.19 80 LEU A C 1
ATOM 670 O O . LEU A 1 80 ? 2.869 3.267 2.083 1.00 95.19 80 LEU A O 1
ATOM 674 N N . TYR A 1 81 ? 0.620 3.260 1.944 1.00 95.38 81 TYR A N 1
ATOM 675 C CA . TYR A 1 81 ? 0.370 3.787 3.286 1.00 95.38 81 TYR A CA 1
ATOM 676 C C . TYR A 1 81 ? -0.157 2.688 4.216 1.00 95.38 81 TYR A C 1
ATOM 678 O O . TYR A 1 81 ? -0.988 1.872 3.814 1.00 95.38 81 TYR A O 1
ATOM 686 N N . PHE A 1 82 ? 0.330 2.684 5.457 1.00 94.19 82 PHE A N 1
ATOM 687 C CA . PHE A 1 82 ? 0.004 1.711 6.503 1.00 94.19 82 PHE A CA 1
ATOM 688 C C . PHE A 1 82 ? -0.216 2.408 7.845 1.00 94.19 82 PHE A C 1
ATOM 690 O O . PHE A 1 82 ? 0.419 3.419 8.132 1.00 94.19 82 PHE A O 1
ATOM 697 N N . ARG A 1 83 ? -1.070 1.859 8.709 1.00 92.38 83 ARG A N 1
ATOM 698 C CA . ARG A 1 83 ? -1.395 2.461 10.014 1.00 92.38 83 ARG A CA 1
ATOM 699 C C . ARG A 1 83 ? -0.348 2.162 11.079 1.00 92.38 83 ARG A C 1
ATOM 701 O O . ARG A 1 83 ? -0.251 2.878 12.071 1.00 92.38 83 ARG A O 1
ATOM 708 N N . SER A 1 84 ? 0.444 1.106 10.900 1.00 93.62 84 SER A N 1
ATOM 709 C CA . SER A 1 84 ? 1.446 0.684 11.878 1.00 93.62 84 SER A CA 1
ATOM 710 C C . SER A 1 84 ? 2.741 0.196 11.229 1.00 93.62 84 SER A C 1
ATOM 712 O O . SER A 1 84 ? 2.794 -0.158 10.050 1.00 93.62 84 SER A O 1
ATOM 714 N N . ASN A 1 85 ? 3.812 0.148 12.026 1.00 94.12 85 ASN A N 1
ATOM 715 C CA . ASN A 1 85 ? 5.079 -0.441 11.591 1.00 94.12 85 ASN A CA 1
ATOM 716 C C . ASN A 1 85 ? 4.964 -1.953 11.347 1.00 94.12 85 ASN A C 1
ATOM 718 O O . ASN A 1 85 ? 5.724 -2.485 10.544 1.00 94.12 85 ASN A O 1
ATOM 722 N N . GLU A 1 86 ? 4.040 -2.636 12.028 1.00 95.69 86 GLU A N 1
ATOM 723 C CA . GLU A 1 86 ? 3.798 -4.067 11.839 1.00 95.69 86 GLU A CA 1
ATOM 724 C C . GLU A 1 86 ? 3.181 -4.339 10.461 1.00 95.69 86 GLU A C 1
ATOM 726 O O . GLU A 1 86 ? 3.688 -5.175 9.717 1.00 95.69 86 GLU A O 1
ATOM 731 N N . GLU A 1 87 ? 2.142 -3.589 10.084 1.00 95.06 87 GLU A N 1
ATOM 732 C CA . GLU A 1 87 ? 1.529 -3.670 8.751 1.00 95.06 87 GLU A CA 1
ATOM 733 C C . GLU A 1 87 ? 2.555 -3.383 7.650 1.00 95.06 87 GLU A C 1
ATOM 735 O O . GLU A 1 87 ? 2.680 -4.150 6.695 1.00 95.06 87 GLU A O 1
ATOM 740 N N . LEU A 1 88 ? 3.358 -2.329 7.829 1.00 95.88 88 LEU A N 1
ATOM 741 C CA . LEU A 1 88 ? 4.419 -1.987 6.889 1.00 95.88 88 LEU A CA 1
ATOM 742 C C . LEU A 1 88 ? 5.452 -3.116 6.754 1.00 95.88 88 LEU A C 1
ATOM 744 O O . LEU A 1 88 ? 5.920 -3.391 5.651 1.00 95.88 88 LEU A O 1
ATOM 748 N N . GLN A 1 89 ? 5.846 -3.758 7.859 1.00 95.81 89 GLN A N 1
ATOM 749 C CA . GLN A 1 89 ? 6.801 -4.872 7.831 1.00 95.81 89 GLN A CA 1
ATOM 750 C C . GLN A 1 89 ? 6.226 -6.090 7.106 1.00 95.81 89 GLN A C 1
ATOM 752 O O . GLN A 1 89 ? 6.935 -6.697 6.305 1.00 95.81 89 GLN A O 1
ATOM 757 N N . LYS A 1 90 ? 4.945 -6.411 7.328 1.00 96.12 90 LYS A N 1
ATOM 758 C CA . LYS A 1 90 ? 4.252 -7.483 6.599 1.00 96.12 90 LYS A CA 1
ATOM 759 C C . LYS A 1 90 ? 4.211 -7.196 5.098 1.00 96.12 90 LYS A C 1
ATOM 761 O O . LYS A 1 90 ? 4.540 -8.073 4.307 1.00 96.12 90 LYS A O 1
ATOM 766 N N . ALA A 1 91 ? 3.904 -5.960 4.706 1.00 95.31 91 ALA A N 1
ATOM 767 C CA . ALA A 1 91 ? 3.932 -5.552 3.304 1.00 95.31 91 ALA A CA 1
ATOM 768 C C . ALA A 1 91 ? 5.338 -5.601 2.699 1.00 95.31 91 ALA A C 1
ATOM 770 O O . ALA A 1 91 ? 5.511 -6.058 1.574 1.00 95.31 91 ALA A O 1
ATOM 771 N N . GLN A 1 92 ? 6.360 -5.183 3.450 1.00 95.06 92 GLN A N 1
ATOM 772 C CA . GLN A 1 92 ? 7.747 -5.277 3.004 1.00 95.06 92 GLN A CA 1
ATOM 773 C C . GLN A 1 92 ? 8.153 -6.731 2.728 1.00 95.06 92 GLN A C 1
ATOM 775 O O . GLN A 1 92 ? 8.781 -6.997 1.704 1.00 95.06 92 GLN A O 1
ATOM 780 N N . LEU A 1 93 ? 7.790 -7.657 3.622 1.00 94.81 93 LEU A N 1
ATOM 781 C CA . LEU A 1 93 ? 8.047 -9.084 3.440 1.00 94.81 93 LEU A CA 1
ATOM 782 C C . LEU A 1 93 ? 7.293 -9.627 2.220 1.00 94.81 93 LEU A C 1
ATOM 784 O O . LEU A 1 93 ? 7.901 -10.270 1.372 1.00 94.81 93 LEU A O 1
ATOM 788 N N . TRP A 1 94 ? 6.007 -9.293 2.088 1.00 94.81 94 TRP A N 1
ATOM 789 C CA . TRP A 1 94 ? 5.180 -9.712 0.956 1.00 94.81 94 TRP A CA 1
ATOM 790 C C . TRP A 1 94 ? 5.771 -9.265 -0.388 1.00 94.81 94 TRP A C 1
ATOM 792 O O . TRP A 1 94 ? 5.908 -10.077 -1.301 1.00 94.81 94 TRP A O 1
ATOM 802 N N . VAL A 1 95 ? 6.194 -7.998 -0.499 1.00 92.62 95 VAL A N 1
ATOM 803 C CA . VAL A 1 95 ? 6.839 -7.481 -1.717 1.00 92.62 95 VAL A CA 1
ATOM 804 C C . VAL A 1 95 ? 8.157 -8.206 -1.974 1.00 92.62 95 VAL A C 1
ATOM 806 O O . VAL A 1 95 ? 8.413 -8.595 -3.105 1.00 92.62 95 VAL A O 1
ATOM 809 N N . HIS A 1 96 ? 8.976 -8.437 -0.946 1.00 91.56 96 HIS A N 1
ATOM 810 C CA . HIS A 1 96 ? 10.248 -9.141 -1.107 1.00 91.56 96 HIS A CA 1
ATOM 811 C C . HIS A 1 96 ? 10.071 -10.584 -1.609 1.00 91.56 96 HIS A C 1
ATOM 813 O O . HIS A 1 96 ? 10.825 -11.030 -2.470 1.00 91.56 96 HIS A O 1
ATOM 819 N N . GLU A 1 97 ? 9.067 -11.299 -1.100 1.00 92.94 97 GLU A N 1
ATOM 820 C CA . GLU A 1 97 ? 8.788 -12.690 -1.471 1.00 92.94 97 GLU A CA 1
ATOM 821 C C . GLU A 1 97 ? 8.137 -12.823 -2.852 1.00 92.94 97 GLU A C 1
ATOM 823 O O . GLU A 1 97 ? 8.453 -13.748 -3.600 1.00 92.94 97 GLU A O 1
ATOM 828 N N . LYS A 1 98 ? 7.200 -11.930 -3.190 1.00 90.88 98 LYS A N 1
ATOM 829 C CA . LYS A 1 98 ? 6.412 -12.016 -4.431 1.00 90.88 98 LYS A CA 1
ATOM 830 C C . LYS A 1 98 ? 7.029 -11.251 -5.595 1.00 90.88 98 LYS A C 1
ATOM 832 O O . LYS A 1 98 ? 6.812 -11.620 -6.745 1.00 90.88 98 LYS A O 1
ATOM 837 N N . HIS A 1 99 ? 7.801 -10.212 -5.298 1.00 89.81 99 HIS A N 1
ATOM 838 C CA . HIS A 1 99 ? 8.342 -9.273 -6.272 1.00 89.81 99 HIS A CA 1
ATOM 839 C C . HIS A 1 99 ? 9.784 -8.877 -5.907 1.00 89.81 99 HIS A C 1
ATOM 841 O O . HIS A 1 99 ? 10.062 -7.720 -5.583 1.00 89.81 99 HIS A O 1
ATOM 847 N N . PRO A 1 100 ? 10.735 -9.828 -5.959 1.00 87.44 100 PRO A N 1
ATOM 848 C CA . PRO A 1 100 ? 12.100 -9.63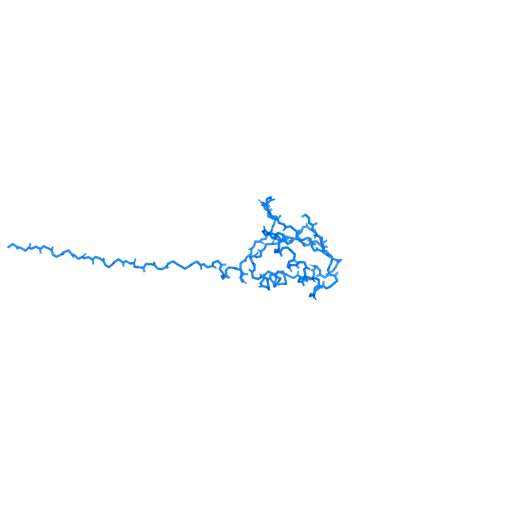6 -5.458 1.00 87.44 100 PRO A CA 1
ATOM 849 C C . PRO A 1 100 ? 12.895 -8.537 -6.184 1.00 87.44 100 PRO A C 1
ATOM 851 O O . PRO A 1 100 ? 13.901 -8.061 -5.659 1.00 87.44 100 PRO A O 1
ATOM 854 N N . ASN A 1 101 ? 12.454 -8.120 -7.373 1.00 86.88 101 ASN A N 1
ATOM 855 C CA . ASN A 1 101 ? 13.096 -7.072 -8.168 1.00 86.88 101 ASN A CA 1
ATOM 856 C C . ASN A 1 101 ? 12.680 -5.650 -7.745 1.00 86.88 101 ASN A C 1
ATOM 858 O O . ASN A 1 101 ? 13.372 -4.680 -8.072 1.00 86.88 101 ASN A O 1
ATOM 862 N N . ILE A 1 102 ? 11.593 -5.516 -6.978 1.00 89.12 102 ILE A N 1
ATOM 863 C CA . ILE A 1 102 ? 11.108 -4.238 -6.460 1.00 89.12 102 ILE A CA 1
ATOM 864 C C . ILE A 1 102 ? 11.991 -3.797 -5.292 1.00 89.12 102 ILE A C 1
ATOM 866 O O . ILE A 1 102 ? 12.122 -4.493 -4.282 1.00 89.12 102 ILE A O 1
ATOM 870 N N . ARG A 1 103 ? 12.560 -2.587 -5.370 1.00 90.31 103 ARG A N 1
ATOM 871 C CA . ARG A 1 103 ? 13.273 -2.004 -4.225 1.00 90.31 103 ARG A CA 1
ATOM 872 C C . ARG A 1 103 ? 12.279 -1.349 -3.282 1.00 90.31 103 ARG A C 1
ATOM 874 O O . ARG A 1 103 ? 11.466 -0.518 -3.686 1.00 90.31 103 ARG A O 1
ATOM 881 N N . VAL A 1 104 ? 12.418 -1.678 -2.005 1.00 92.19 104 VAL A N 1
ATOM 882 C CA . VAL A 1 104 ? 11.565 -1.189 -0.922 1.00 92.19 104 VAL A CA 1
ATOM 883 C C . VAL A 1 104 ? 12.346 -0.242 -0.015 1.00 92.19 104 VAL A C 1
ATOM 885 O O . VAL A 1 104 ? 13.472 -0.537 0.388 1.00 92.19 104 VAL A O 1
ATOM 888 N N . LYS A 1 105 ? 11.757 0.904 0.329 1.00 92.50 105 LYS A N 1
ATOM 889 C CA . LYS A 1 105 ? 12.328 1.873 1.272 1.00 92.50 105 LYS A CA 1
ATOM 890 C C . LYS A 1 105 ? 11.248 2.361 2.235 1.00 92.50 105 LYS A C 1
ATOM 892 O O . LYS A 1 105 ? 10.177 2.770 1.804 1.00 92.50 105 LYS A O 1
ATOM 897 N N . LYS A 1 106 ? 11.547 2.355 3.534 1.00 91.50 106 LYS A N 1
ATOM 898 C CA . LYS A 1 106 ? 10.704 2.988 4.561 1.00 91.50 106 LYS A CA 1
ATOM 899 C C . LYS A 1 106 ? 10.961 4.494 4.553 1.00 91.50 106 LYS A C 1
ATOM 901 O O . LYS A 1 106 ? 12.131 4.887 4.495 1.00 91.50 106 LYS A O 1
ATOM 906 N N . LEU A 1 107 ? 9.902 5.299 4.575 1.00 86.38 107 LEU A N 1
ATOM 907 C CA . LEU A 1 107 ? 9.983 6.757 4.711 1.00 86.38 107 LEU A CA 1
ATOM 908 C C . LEU A 1 107 ? 9.494 7.202 6.088 1.00 86.38 107 LEU A C 1
ATOM 910 O O . LEU A 1 107 ? 8.577 6.540 6.628 1.00 86.38 107 LEU A O 1
#

Foldseek 3Di:
DDDDDDPDDPDPDDDDDDCVLVCLQPPAAEDDPPDPQKKKKKKFDQPPLQPDDPVNQSVLSVVLSHHWYWYDPDRRIIITIDNDPVSVVSSVVVCCVVPVRIDIDID

Organism: NCBI:txid588596